Protein AF-A0A699QPI2-F1 (afdb_monomer_lite)

InterPro domains:
  IPR000277 Cys/Met metabolism, pyridoxal phosphate-dependent enzyme [PF01053] (1-83)
  IPR000277 Cys/Met metabolism, pyridoxal phosphate-dependent enzyme [PTHR11808] (1-83)
  IPR015422 Pyridoxal phosphate-dependent transferase, small domain [G3DSA:3.90.1150.10] (1-91)
  IPR015424 Pyridoxal phosphate-dependent transferase [SSF53383] (1-83)

Secondary structure (DSSP, 8-state):
-EEEE-TT--HHHHHHHHTT-SSSEE-S--SSSS-EEE-TTTTTTTTS-HHHHHHTT--TTEEEEE--SS-HHHHHHHHHHHH--THHHHHHHHHHHHHH-GGGGGGSTT----HHHHHHHHHHHHHH-SHHHHHHTHHHHHHHHHHHHHHHHHHHHHHHHHHHHHHHHHHTTS---

Radius of gyration: 23.0 Å; chains: 1; bounding box: 60×51×63 Å

pLDDT: mean 79.2, std 12.25, range [40.5, 95.81]

Foldseek 3Di:
DDKDFDPPLDLVLLVQLQVQQPQADDDPDADELGKHKYQCCVPVVVVPPPVVCVVVVNGSNMMDIHDHNDDPVSVVVSNCRSRNDPLVVLLVLLQCCCVVNLVCNPVDPPRPDDSVSSVLSVVVSVVLVDSVSCVVCSVVSVVVVVCVVVVVVVVVVVVVVVVVVVVVVVVVVPPDD

Structure (mmCIF, N/CA/C/O backbone):
data_AF-A0A699QPI2-F1
#
_entry.id   AF-A0A699QPI2-F1
#
loop_
_atom_site.group_PDB
_atom_site.id
_atom_site.type_symbol
_atom_site.label_atom_id
_atom_site.label_alt_id
_atom_site.label_comp_id
_atom_site.label_asym_id
_atom_site.label_entity_id
_atom_site.label_seq_id
_atom_site.pdbx_PDB_ins_code
_atom_site.Cartn_x
_atom_site.Cartn_y
_atom_site.Cartn_z
_atom_site.occupancy
_atom_site.B_iso_or_equiv
_atom_site.auth_seq_id
_atom_site.auth_comp_id
_atom_site.auth_asym_id
_atom_site.auth_atom_id
_atom_site.pdbx_PDB_model_num
ATOM 1 N N . MET A 1 1 ? -4.462 -13.275 -8.500 1.00 82.75 1 MET A N 1
ATOM 2 C CA . MET A 1 1 ? -3.242 -12.657 -9.061 1.00 82.75 1 MET A CA 1
ATOM 3 C C . MET A 1 1 ? -3.442 -11.165 -9.150 1.00 82.75 1 MET A C 1
ATOM 5 O O . MET A 1 1 ? -4.372 -10.737 -9.824 1.00 82.75 1 MET A O 1
ATOM 9 N N . ILE A 1 2 ? -2.618 -10.405 -8.436 1.00 90.88 2 ILE A N 1
ATOM 10 C CA . ILE A 1 2 ? -2.712 -8.944 -8.351 1.00 90.88 2 ILE A CA 1
ATOM 11 C C . ILE A 1 2 ? -1.338 -8.363 -8.684 1.00 90.88 2 ILE A C 1
ATOM 13 O O . ILE A 1 2 ? -0.311 -8.925 -8.304 1.00 90.88 2 ILE A O 1
ATOM 17 N N . SER A 1 3 ? -1.311 -7.247 -9.404 1.00 91.06 3 SER A N 1
ATOM 18 C CA . SER A 1 3 ? -0.088 -6.490 -9.659 1.00 91.06 3 SER A CA 1
ATOM 19 C C . SER A 1 3 ? -0.338 -5.016 -9.406 1.00 91.06 3 SER A C 1
ATOM 21 O O . SER A 1 3 ? -1.420 -4.510 -9.704 1.00 91.06 3 SER A O 1
ATOM 23 N N . PHE A 1 4 ? 0.660 -4.337 -8.858 1.00 91.81 4 PHE A N 1
ATOM 24 C CA . PHE A 1 4 ? 0.597 -2.910 -8.578 1.00 91.81 4 PHE A CA 1
ATOM 25 C C . PHE A 1 4 ? 1.968 -2.267 -8.772 1.00 91.81 4 PHE A C 1
ATOM 27 O O . PHE A 1 4 ? 2.997 -2.939 -8.776 1.00 91.81 4 PHE A O 1
ATOM 34 N N . VAL A 1 5 ? 1.957 -0.953 -8.958 1.00 91.69 5 VAL A N 1
ATOM 35 C CA . VAL A 1 5 ? 3.142 -0.126 -9.194 1.00 91.69 5 VAL A CA 1
ATOM 36 C C . VAL A 1 5 ? 3.276 0.846 -8.032 1.00 91.69 5 VAL A C 1
ATOM 38 O O . VAL A 1 5 ? 2.275 1.415 -7.585 1.00 91.69 5 VAL A O 1
ATOM 41 N N . LEU A 1 6 ? 4.497 1.041 -7.539 1.00 89.44 6 LEU A N 1
ATOM 42 C CA . LEU A 1 6 ? 4.748 1.994 -6.465 1.00 89.44 6 LEU A CA 1
ATOM 43 C C . LEU A 1 6 ? 4.780 3.427 -6.996 1.00 89.44 6 LEU A C 1
ATOM 45 O O . LEU A 1 6 ? 5.238 3.724 -8.102 1.00 89.44 6 LEU A O 1
ATOM 49 N N . LYS A 1 7 ? 4.308 4.361 -6.169 1.00 84.81 7 LYS A N 1
ATOM 50 C CA . LYS A 1 7 ? 4.374 5.786 -6.488 1.00 84.81 7 LYS A CA 1
ATOM 51 C C . LYS A 1 7 ? 5.839 6.218 -6.605 1.00 84.81 7 LYS A C 1
ATOM 53 O O . LYS A 1 7 ? 6.628 5.972 -5.703 1.00 84.81 7 LYS A O 1
ATOM 58 N N . GLY A 1 8 ? 6.174 6.906 -7.694 1.00 84.69 8 GLY A N 1
ATOM 59 C CA . GLY A 1 8 ? 7.542 7.351 -7.985 1.00 84.69 8 GLY A CA 1
ATOM 60 C C . GLY A 1 8 ? 8.336 6.399 -8.881 1.00 84.69 8 GLY A C 1
ATOM 61 O O . GLY A 1 8 ? 9.377 6.806 -9.379 1.00 84.69 8 GLY A O 1
ATOM 62 N N . ASP A 1 9 ? 7.816 5.194 -9.131 1.00 87.00 9 ASP A N 1
ATOM 63 C CA . ASP A 1 9 ? 8.365 4.190 -10.047 1.00 87.00 9 ASP A CA 1
ATOM 64 C C . ASP A 1 9 ? 9.867 3.898 -9.888 1.00 87.00 9 ASP A C 1
ATOM 66 O O . ASP A 1 9 ? 10.638 3.922 -10.846 1.00 87.00 9 ASP A O 1
ATOM 70 N N . ARG A 1 10 ? 10.301 3.650 -8.648 1.00 87.06 10 ARG A N 1
ATOM 71 C CA . ARG A 1 10 ? 11.701 3.352 -8.325 1.00 87.06 10 ARG A CA 1
ATOM 72 C C . ARG A 1 10 ? 11.883 1.880 -7.990 1.00 87.06 10 ARG A C 1
ATOM 74 O O . ARG A 1 10 ? 11.232 1.352 -7.092 1.00 87.06 10 ARG A O 1
ATOM 81 N N . GLN A 1 11 ? 12.840 1.251 -8.665 1.00 88.94 11 GLN A N 1
ATOM 82 C CA . GLN A 1 11 ? 13.202 -0.148 -8.438 1.00 88.94 11 GLN A CA 1
ATOM 83 C C . GLN A 1 11 ? 13.636 -0.421 -6.990 1.00 88.94 11 GLN A C 1
ATOM 85 O O . GLN A 1 11 ? 13.263 -1.432 -6.405 1.00 88.94 11 GLN A O 1
ATOM 90 N N . GLU A 1 12 ? 14.414 0.490 -6.405 1.00 89.12 12 GLU A N 1
ATOM 91 C CA . GLU A 1 12 ? 14.908 0.389 -5.025 1.00 89.12 12 GLU A CA 1
ATOM 92 C C . GLU A 1 12 ? 13.758 0.304 -4.014 1.00 89.12 12 GLU A C 1
ATOM 94 O O . GLU A 1 12 ? 13.801 -0.513 -3.098 1.00 89.12 12 GLU A O 1
ATOM 99 N N . ASP A 1 13 ? 12.703 1.097 -4.223 1.00 90.38 13 ASP A N 1
ATOM 100 C CA . ASP A 1 13 ? 11.537 1.123 -3.340 1.00 90.38 13 ASP A CA 1
ATOM 101 C C . ASP A 1 13 ? 10.755 -0.201 -3.442 1.00 90.38 13 ASP A C 1
ATOM 103 O O . ASP A 1 13 ? 10.260 -0.708 -2.436 1.00 90.38 13 ASP A O 1
ATOM 107 N N . ALA A 1 14 ? 10.699 -0.812 -4.633 1.00 91.56 14 ALA A N 1
ATOM 108 C CA . ALA A 1 14 ? 10.065 -2.117 -4.822 1.00 91.56 14 ALA A CA 1
ATOM 109 C C . ALA A 1 14 ? 10.836 -3.250 -4.137 1.00 91.56 14 ALA A C 1
ATOM 111 O O . ALA A 1 14 ? 10.226 -4.091 -3.477 1.00 91.56 14 ALA A O 1
ATOM 112 N N . ILE A 1 15 ? 12.168 -3.246 -4.238 1.00 90.62 15 ILE A N 1
ATOM 113 C CA . ILE A 1 15 ? 13.027 -4.210 -3.535 1.00 90.62 15 ILE A CA 1
ATOM 114 C C . ILE A 1 15 ? 12.853 -4.058 -2.019 1.00 90.62 15 ILE A C 1
ATOM 116 O O . ILE A 1 15 ? 12.604 -5.048 -1.336 1.00 90.62 15 ILE A O 1
ATOM 120 N N . ALA A 1 16 ? 12.878 -2.826 -1.506 1.00 91.00 16 ALA A N 1
ATOM 121 C CA . ALA A 1 16 ? 12.711 -2.556 -0.080 1.00 91.00 16 ALA A CA 1
ATOM 122 C C . ALA A 1 16 ? 11.340 -2.993 0.468 1.00 91.00 16 ALA A C 1
ATOM 124 O O . ALA A 1 16 ? 11.236 -3.363 1.634 1.00 91.00 16 ALA A O 1
ATOM 125 N N . VAL A 1 17 ? 10.276 -2.943 -0.340 1.00 91.75 17 VAL A N 1
ATOM 126 C CA . VAL A 1 17 ? 8.962 -3.494 0.036 1.00 91.75 17 VAL A CA 1
ATOM 127 C C . VAL A 1 17 ? 9.008 -5.018 0.098 1.00 91.75 17 VAL A C 1
ATOM 129 O O . VAL A 1 17 ? 8.525 -5.601 1.065 1.00 91.75 17 VAL A O 1
ATOM 132 N N . LEU A 1 18 ? 9.599 -5.664 -0.909 1.00 91.88 18 LEU A N 1
ATOM 133 C CA . LEU A 1 18 ? 9.671 -7.125 -0.976 1.00 91.88 18 LEU A CA 1
ATOM 134 C C . LEU A 1 18 ? 10.474 -7.719 0.182 1.00 91.88 18 LEU A C 1
ATOM 136 O O . LEU A 1 18 ? 10.087 -8.751 0.715 1.00 91.88 18 LEU A O 1
ATOM 140 N N . GLU A 1 19 ? 11.544 -7.045 0.604 1.00 92.00 19 GLU A N 1
ATOM 141 C CA . GLU A 1 19 ? 12.360 -7.441 1.761 1.00 92.00 19 GLU A CA 1
ATOM 142 C C . GLU A 1 19 ? 11.615 -7.344 3.098 1.00 92.00 19 GLU A C 1
ATOM 144 O O . GLU A 1 19 ? 12.016 -7.981 4.072 1.00 92.00 19 GLU A O 1
ATOM 149 N N . LYS A 1 20 ? 10.540 -6.551 3.171 1.00 93.81 20 LYS A N 1
ATOM 150 C CA . LYS A 1 20 ? 9.751 -6.412 4.398 1.00 93.81 20 LYS A CA 1
ATOM 151 C C . LYS A 1 20 ? 8.720 -7.513 4.566 1.00 93.81 20 LYS A C 1
ATOM 153 O O . LYS A 1 20 ? 8.371 -7.780 5.714 1.00 93.81 20 LYS A O 1
ATOM 158 N N . PHE A 1 21 ? 8.232 -8.125 3.486 1.00 94.00 21 PHE A N 1
ATOM 159 C CA . PHE A 1 21 ? 7.195 -9.152 3.578 1.00 94.00 21 PHE A CA 1
ATOM 160 C C . PHE A 1 21 ? 7.623 -10.304 4.488 1.00 94.00 21 PHE A C 1
ATOM 162 O O . PHE A 1 21 ? 8.724 -10.838 4.361 1.00 94.00 21 PHE A O 1
ATOM 169 N N . GLN A 1 22 ? 6.743 -10.669 5.416 1.00 93.19 22 GLN A N 1
ATOM 170 C CA . GLN A 1 22 ? 6.952 -11.776 6.346 1.00 93.19 22 GLN A CA 1
ATOM 171 C C . GLN A 1 22 ? 6.185 -13.029 5.913 1.00 93.19 22 GLN A C 1
ATOM 173 O O . GLN A 1 22 ? 6.638 -14.139 6.188 1.00 93.19 22 GLN A O 1
ATOM 178 N N . LEU A 1 23 ? 5.048 -12.864 5.228 1.00 93.19 23 LEU A N 1
ATOM 179 C CA . LEU A 1 23 ? 4.213 -13.967 4.743 1.00 93.19 23 LEU A CA 1
ATOM 180 C C . LEU A 1 23 ? 4.404 -14.203 3.246 1.00 93.19 23 LEU A C 1
ATOM 182 O O . LEU A 1 23 ? 4.535 -15.346 2.809 1.00 93.19 23 LEU A O 1
ATOM 186 N N . PHE A 1 24 ? 4.464 -13.134 2.447 1.00 93.25 24 PHE A N 1
ATOM 187 C CA . PHE A 1 24 ? 4.674 -13.274 1.006 1.00 93.25 24 PHE A CA 1
ATOM 188 C C . PHE A 1 24 ? 6.113 -13.690 0.688 1.00 93.25 24 PHE A C 1
ATOM 190 O O . PHE A 1 24 ? 7.036 -12.876 0.719 1.00 93.25 24 PHE A O 1
ATOM 197 N N . THR A 1 25 ? 6.298 -14.941 0.276 1.00 91.38 25 THR A N 1
ATOM 198 C CA . THR A 1 25 ? 7.623 -15.458 -0.086 1.00 91.38 25 THR A CA 1
ATOM 199 C C . THR A 1 25 ? 8.044 -14.964 -1.469 1.00 91.38 25 THR A C 1
ATOM 201 O O . THR A 1 25 ? 7.279 -15.055 -2.429 1.00 91.38 25 THR A O 1
ATOM 204 N N . LEU A 1 26 ? 9.280 -14.475 -1.602 1.00 89.88 26 LEU A N 1
ATOM 205 C CA . LEU A 1 26 ? 9.824 -14.069 -2.897 1.00 89.88 26 LEU A CA 1
ATOM 206 C C . LEU A 1 26 ? 10.025 -15.297 -3.802 1.00 89.88 26 LEU A C 1
ATOM 208 O O . LEU A 1 26 ? 10.913 -16.116 -3.560 1.00 89.88 26 LEU A O 1
ATOM 212 N N . ALA A 1 27 ? 9.225 -15.421 -4.860 1.00 84.94 27 ALA A N 1
ATOM 213 C CA . ALA A 1 27 ? 9.306 -16.533 -5.802 1.00 84.94 27 ALA A CA 1
ATOM 214 C C . ALA A 1 27 ? 8.815 -16.162 -7.208 1.00 84.94 27 ALA A C 1
ATOM 216 O O . ALA A 1 27 ? 7.984 -15.277 -7.418 1.00 84.94 27 ALA A O 1
ATOM 217 N N . GLU A 1 28 ? 9.305 -16.895 -8.208 1.00 79.06 28 GLU A N 1
ATOM 218 C CA . GLU A 1 28 ? 8.856 -16.739 -9.597 1.00 79.06 28 GLU A CA 1
ATOM 219 C C . GLU A 1 28 ? 7.561 -17.508 -9.902 1.00 79.06 28 GLU A C 1
ATOM 221 O O . GLU A 1 28 ? 6.819 -17.127 -10.815 1.00 79.06 28 GLU A O 1
ATOM 226 N N . SER A 1 29 ? 7.297 -18.570 -9.131 1.00 79.19 29 SER A N 1
ATOM 227 C CA . SER A 1 29 ? 6.133 -19.453 -9.264 1.00 79.19 29 SER A CA 1
ATOM 228 C C . SER A 1 29 ? 4.833 -18.773 -8.821 1.00 79.19 29 SER A C 1
ATOM 230 O O . SER A 1 29 ? 4.858 -17.702 -8.219 1.00 79.19 29 SER A O 1
ATOM 232 N N . LEU A 1 30 ? 3.688 -19.372 -9.162 1.00 81.94 30 LEU A N 1
ATOM 233 C CA . LEU A 1 30 ? 2.347 -18.824 -8.946 1.00 81.94 30 LEU A CA 1
ATOM 234 C C . LEU A 1 30 ? 1.321 -19.931 -8.671 1.00 81.94 30 LEU A C 1
ATOM 236 O O . LEU A 1 30 ? 1.452 -21.035 -9.194 1.00 81.94 30 LEU A O 1
ATOM 240 N N . GLY A 1 31 ? 0.250 -19.594 -7.943 1.00 76.31 31 GLY A N 1
ATOM 241 C CA . GLY A 1 31 ? -0.938 -20.451 -7.803 1.00 76.31 31 GLY A CA 1
ATOM 242 C C . GLY A 1 31 ? -0.802 -21.617 -6.819 1.00 76.31 31 GLY A C 1
ATOM 243 O O . GLY A 1 31 ? -1.599 -22.551 -6.884 1.00 76.31 31 GLY A O 1
ATOM 244 N N . GLY A 1 32 ? 0.200 -21.569 -5.938 1.00 84.19 32 GLY A N 1
ATOM 245 C CA . GLY A 1 32 ? 0.306 -22.459 -4.786 1.00 84.19 32 GLY A CA 1
ATOM 246 C C . GLY A 1 32 ? -0.696 -22.108 -3.685 1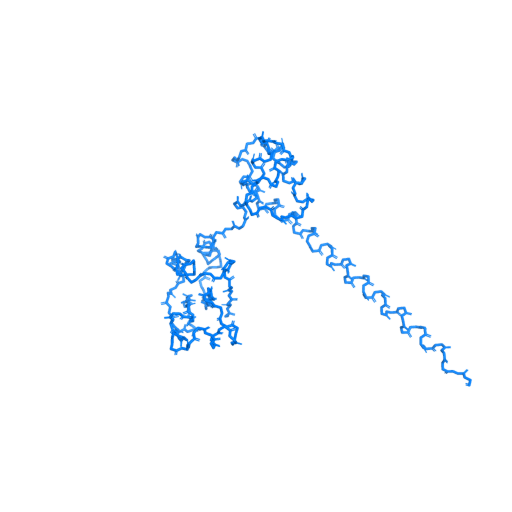.00 84.19 32 GLY A C 1
ATOM 247 O O . GLY A 1 32 ? -1.446 -21.137 -3.784 1.00 84.19 32 GLY A O 1
ATOM 248 N N . VAL A 1 33 ? -0.697 -22.921 -2.628 1.00 89.88 33 VAL A N 1
ATOM 249 C CA . VAL A 1 33 ? -1.429 -22.608 -1.389 1.00 89.88 33 VAL A CA 1
ATOM 250 C C . VAL A 1 33 ? -0.758 -21.479 -0.608 1.00 89.88 33 VAL A C 1
ATOM 252 O O . VAL A 1 33 ? -1.440 -20.779 0.132 1.00 89.88 33 VAL A O 1
ATOM 255 N N . GLU A 1 34 ? 0.551 -21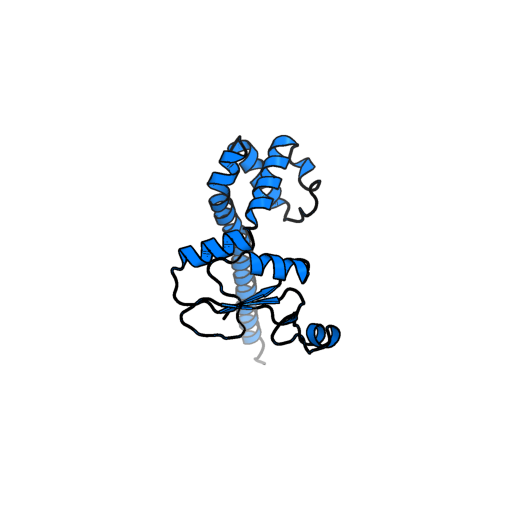.295 -0.801 1.00 91.12 34 GLU A N 1
ATOM 256 C CA . GLU A 1 34 ? 1.319 -20.217 -0.189 1.00 91.12 34 GLU A CA 1
ATOM 257 C C . GLU A 1 34 ? 1.246 -18.906 -0.984 1.00 91.12 34 GLU A C 1
ATOM 259 O O . GLU A 1 34 ? 1.192 -18.885 -2.221 1.00 91.12 34 GLU A O 1
ATOM 264 N N . SER A 1 35 ? 1.286 -17.801 -0.249 1.00 94.00 35 SER A N 1
ATOM 265 C CA . SER A 1 35 ? 1.371 -16.453 -0.782 1.00 94.00 35 SER A CA 1
ATOM 266 C C . SER A 1 35 ? 2.779 -16.145 -1.293 1.00 94.00 35 SER A C 1
ATOM 268 O O . SER A 1 35 ? 3.775 -16.261 -0.577 1.00 94.00 35 SER A O 1
ATOM 270 N N . LEU A 1 36 ? 2.869 -15.711 -2.553 1.00 93.62 36 LEU A N 1
ATOM 271 C CA . LEU A 1 36 ? 4.129 -15.432 -3.244 1.00 93.62 36 LEU A CA 1
ATOM 272 C C . LEU A 1 36 ? 4.178 -13.989 -3.745 1.00 93.62 36 LEU A C 1
ATOM 274 O O . LEU A 1 36 ? 3.197 -13.468 -4.282 1.00 93.62 36 LEU A O 1
ATOM 278 N N . SER A 1 37 ? 5.344 -13.363 -3.634 1.00 93.12 37 SER A N 1
ATOM 279 C CA . SER A 1 37 ? 5.649 -12.058 -4.216 1.00 93.12 37 SER A CA 1
ATOM 280 C C . SER A 1 37 ? 6.751 -12.175 -5.267 1.00 93.12 37 SER A C 1
ATOM 282 O O . SER A 1 37 ? 7.579 -13.083 -5.239 1.00 93.12 37 SER A O 1
ATOM 284 N N . GLY A 1 38 ? 6.768 -11.260 -6.234 1.00 89.81 38 GLY A N 1
ATOM 285 C CA . GLY A 1 38 ? 7.808 -11.237 -7.254 1.00 89.81 38 GLY A CA 1
ATOM 286 C C . GLY A 1 38 ? 7.980 -9.871 -7.896 1.00 89.81 38 GLY A C 1
ATOM 287 O O . GLY A 1 38 ? 7.034 -9.085 -7.990 1.00 89.81 38 GLY A O 1
ATOM 288 N N . HIS A 1 39 ? 9.195 -9.631 -8.385 1.00 90.31 39 HIS A N 1
ATOM 289 C CA . HIS A 1 39 ? 9.574 -8.415 -9.093 1.00 90.31 39 HIS A CA 1
ATOM 290 C C . HIS A 1 39 ? 9.970 -8.734 -10.540 1.00 90.31 39 HIS A C 1
ATOM 292 O O . HIS A 1 39 ? 11.110 -9.136 -10.799 1.00 90.31 39 HIS A O 1
ATOM 298 N N . PRO A 1 40 ? 9.057 -8.585 -11.519 1.00 84.06 40 PRO A N 1
ATOM 299 C CA . PRO A 1 40 ? 9.328 -8.961 -12.902 1.00 84.06 40 PRO A CA 1
ATOM 300 C C . PRO A 1 40 ? 10.576 -8.288 -13.481 1.00 84.06 40 PRO A C 1
ATOM 302 O O . PRO A 1 40 ? 11.341 -8.952 -14.175 1.00 84.06 40 PRO A O 1
ATOM 305 N N . ALA A 1 41 ? 10.833 -7.016 -13.158 1.00 82.31 41 ALA A N 1
ATOM 306 C CA . ALA A 1 41 ? 11.944 -6.262 -13.734 1.00 82.31 41 ALA A CA 1
ATOM 307 C C . ALA A 1 41 ? 13.344 -6.723 -13.268 1.00 82.31 41 ALA A C 1
ATOM 309 O O . ALA A 1 41 ? 14.302 -6.540 -14.018 1.00 82.31 41 ALA A O 1
ATOM 310 N N . THR A 1 42 ? 13.498 -7.357 -12.098 1.00 81.12 42 THR A N 1
ATOM 311 C CA . THR A 1 42 ? 14.795 -7.941 -11.673 1.00 81.12 42 THR A CA 1
ATOM 312 C C . THR A 1 42 ? 14.838 -9.465 -11.691 1.00 81.12 42 THR A C 1
ATOM 314 O O . THR A 1 42 ? 15.912 -10.030 -11.507 1.00 81.12 42 THR A O 1
ATOM 317 N N . MET A 1 43 ? 13.711 -10.134 -11.936 1.00 79.44 43 MET A N 1
ATOM 318 C CA . MET A 1 43 ? 13.622 -11.595 -11.973 1.00 79.44 43 MET A CA 1
ATOM 319 C C . MET A 1 43 ? 13.263 -12.061 -13.393 1.00 79.44 43 MET A C 1
ATOM 321 O O . MET A 1 43 ? 14.063 -11.951 -14.319 1.00 79.44 43 MET A O 1
ATOM 325 N N . THR A 1 44 ? 12.021 -12.498 -13.596 1.00 67.75 44 THR A N 1
ATOM 326 C CA . THR A 1 44 ? 11.527 -13.125 -14.835 1.00 67.75 44 THR A CA 1
ATOM 327 C C . THR A 1 44 ? 11.729 -12.321 -16.127 1.00 67.75 44 THR A C 1
ATOM 329 O O . THR A 1 44 ? 11.815 -12.917 -17.195 1.00 67.75 44 THR A O 1
ATOM 332 N N . HIS A 1 45 ? 11.810 -10.989 -16.063 1.00 73.62 45 HIS A N 1
ATOM 333 C CA . HIS A 1 45 ? 12.000 -10.107 -17.223 1.00 73.62 45 HIS A CA 1
ATOM 334 C C . HIS A 1 45 ? 13.319 -9.318 -17.146 1.00 73.62 45 HIS A C 1
ATOM 336 O O . HIS A 1 45 ? 13.490 -8.322 -17.854 1.00 73.62 45 HIS A O 1
ATOM 342 N N . ALA A 1 46 ? 14.272 -9.757 -16.315 1.00 74.31 46 ALA A N 1
ATOM 343 C CA . ALA A 1 46 ? 15.577 -9.109 -16.167 1.00 74.31 46 ALA A CA 1
ATOM 344 C C . ALA A 1 46 ? 16.381 -9.066 -17.478 1.00 74.31 46 ALA A C 1
ATOM 346 O O . ALA A 1 46 ? 17.159 -8.141 -17.694 1.00 74.31 46 ALA A O 1
ATOM 347 N N . SER A 1 47 ? 16.172 -10.034 -18.374 1.00 77.75 47 SER A N 1
ATOM 348 C CA . SER A 1 47 ? 16.859 -10.116 -19.668 1.00 77.75 47 SER A CA 1
ATOM 349 C C . SER A 1 47 ? 16.325 -9.149 -20.731 1.00 77.75 47 SER A C 1
ATOM 351 O O . SER A 1 47 ? 16.927 -9.035 -21.797 1.00 77.75 47 SER A O 1
ATOM 353 N N . ILE A 1 48 ? 15.196 -8.474 -20.484 1.00 80.62 48 ILE A N 1
ATOM 354 C CA . ILE A 1 48 ? 14.604 -7.518 -21.427 1.00 80.62 48 ILE A CA 1
ATOM 355 C C . ILE A 1 48 ? 15.187 -6.122 -21.155 1.00 80.62 48 ILE A C 1
ATOM 357 O O . ILE A 1 48 ? 15.125 -5.662 -20.010 1.00 80.62 48 ILE A O 1
ATOM 361 N N . PRO A 1 49 ? 15.704 -5.410 -22.178 1.00 84.12 49 PRO A N 1
ATOM 362 C CA . PRO A 1 49 ? 16.219 -4.053 -22.019 1.00 84.12 49 PRO A CA 1
ATOM 363 C C . PRO A 1 49 ? 15.195 -3.099 -21.371 1.00 84.12 49 PRO A C 1
ATOM 365 O O . PRO A 1 49 ? 14.012 -3.151 -21.727 1.00 84.12 49 PRO A O 1
ATOM 368 N N . PRO A 1 50 ? 15.613 -2.172 -20.483 1.00 81.38 50 PRO A N 1
ATOM 369 C CA . PRO A 1 50 ? 14.694 -1.285 -19.754 1.00 81.38 50 PRO A CA 1
ATOM 370 C C . PRO A 1 50 ? 13.765 -0.452 -20.648 1.00 81.38 50 PRO A C 1
ATOM 372 O O . PRO A 1 50 ? 12.628 -0.158 -20.288 1.00 81.38 50 PRO A O 1
ATOM 375 N N . GLU A 1 51 ? 14.233 -0.059 -21.831 1.00 82.12 51 GLU A N 1
ATOM 376 C CA . GLU A 1 51 ? 13.435 0.658 -22.833 1.00 82.12 51 GLU A CA 1
ATOM 377 C C . GLU A 1 51 ? 12.284 -0.192 -23.394 1.00 82.12 51 GLU A C 1
ATOM 379 O O . GLU A 1 51 ? 11.162 0.295 -23.522 1.00 82.12 51 GLU A O 1
ATOM 384 N N . GLN A 1 52 ? 12.532 -1.479 -23.648 1.00 82.31 52 GLN A N 1
ATOM 385 C CA . GLN A 1 52 ? 11.535 -2.414 -24.165 1.00 82.31 52 GLN A CA 1
ATOM 386 C C . GLN A 1 52 ? 10.539 -2.821 -23.077 1.00 82.31 52 GLN A C 1
ATOM 388 O O . GLN A 1 52 ? 9.347 -2.930 -23.352 1.00 82.31 52 GLN A O 1
ATOM 393 N N . ARG A 1 53 ? 10.996 -2.968 -21.825 1.00 83.25 53 ARG A N 1
ATOM 394 C CA . ARG A 1 53 ? 10.108 -3.205 -20.674 1.00 83.25 53 ARG A CA 1
ATOM 395 C C . ARG A 1 53 ? 9.121 -2.062 -20.486 1.00 83.25 53 ARG A C 1
ATOM 397 O O . ARG A 1 53 ? 7.915 -2.293 -20.467 1.00 83.25 53 ARG A O 1
ATOM 404 N N . ARG A 1 54 ? 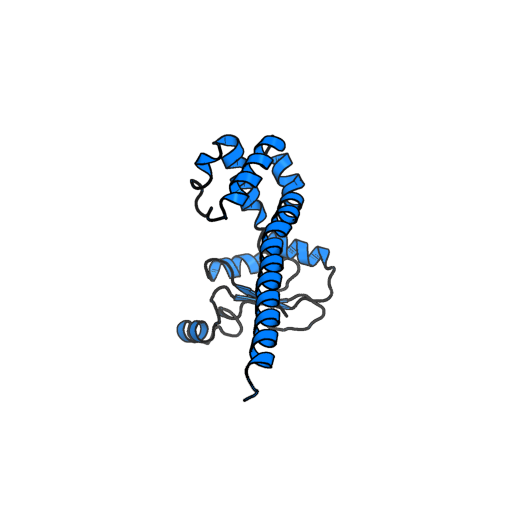9.622 -0.824 -20.451 1.00 81.12 54 ARG A N 1
ATOM 405 C CA . ARG A 1 54 ? 8.774 0.367 -20.316 1.00 81.12 54 ARG A CA 1
ATOM 406 C C . ARG A 1 54 ? 7.799 0.509 -21.483 1.00 81.12 54 ARG A C 1
ATOM 408 O O . ARG A 1 54 ? 6.633 0.813 -21.252 1.00 81.12 54 ARG A O 1
ATOM 415 N N . ALA A 1 55 ? 8.230 0.211 -22.712 1.00 82.62 55 ALA A N 1
ATOM 416 C CA . ALA A 1 55 ? 7.349 0.196 -23.882 1.00 82.62 55 ALA A CA 1
ATOM 417 C C . ALA A 1 55 ? 6.232 -0.864 -23.790 1.00 82.62 55 ALA A C 1
ATOM 419 O O . ALA A 1 55 ? 5.134 -0.641 -24.292 1.00 82.62 55 ALA A O 1
ATOM 420 N N . ALA A 1 56 ? 6.489 -1.987 -23.117 1.00 81.50 56 ALA A N 1
ATOM 421 C CA . ALA A 1 56 ? 5.507 -3.036 -22.845 1.00 81.50 56 ALA A CA 1
ATOM 422 C C . ALA A 1 56 ? 4.644 -2.773 -21.590 1.00 81.50 56 ALA A C 1
ATOM 424 O O . ALA A 1 56 ? 3.833 -3.620 -21.219 1.00 81.50 56 ALA A O 1
ATOM 425 N N . GLY A 1 57 ? 4.813 -1.625 -20.922 1.00 81.06 57 GLY A N 1
ATOM 426 C CA . GLY A 1 57 ? 4.099 -1.289 -19.686 1.00 81.06 57 GLY A CA 1
ATOM 427 C C . GLY A 1 57 ? 4.634 -1.988 -18.430 1.00 81.06 57 GLY A C 1
ATOM 428 O O . GLY A 1 57 ? 3.987 -1.945 -17.385 1.00 81.06 57 GLY A O 1
ATOM 429 N N . LEU A 1 58 ? 5.808 -2.620 -18.507 1.00 83.00 58 LEU A N 1
ATOM 430 C CA . LEU A 1 58 ? 6.522 -3.171 -17.355 1.00 83.00 58 LEU A CA 1
ATOM 431 C C . LEU A 1 58 ? 7.317 -2.044 -16.694 1.00 83.00 58 LEU A C 1
ATOM 433 O O . LEU A 1 58 ? 8.411 -1.697 -17.145 1.00 83.00 58 LEU A O 1
ATOM 437 N N . SER A 1 59 ? 6.730 -1.458 -15.652 1.00 87.12 59 SER A N 1
ATOM 438 C CA . SER A 1 59 ? 7.393 -0.440 -14.836 1.00 87.12 59 SER A CA 1
ATOM 439 C C . SER A 1 59 ? 8.457 -1.073 -13.929 1.00 87.12 59 SER A C 1
ATOM 441 O O . SER A 1 59 ? 8.382 -2.259 -13.592 1.00 87.12 59 SER A O 1
ATOM 443 N N . ASP A 1 60 ? 9.463 -0.284 -13.552 1.00 87.44 60 ASP A N 1
ATOM 444 C CA . ASP A 1 60 ? 10.618 -0.770 -12.787 1.00 87.44 60 ASP A CA 1
ATOM 445 C C . ASP A 1 60 ? 10.299 -1.000 -11.301 1.00 87.44 60 ASP A C 1
ATOM 447 O O . ASP A 1 60 ? 11.121 -1.564 -10.588 1.00 87.44 60 ASP A O 1
ATOM 451 N N . SER A 1 61 ? 9.120 -0.583 -10.832 1.00 91.12 61 SER A N 1
ATOM 452 C CA . SER A 1 61 ? 8.613 -0.843 -9.477 1.00 91.12 61 SER A CA 1
ATOM 453 C C . SER A 1 61 ? 7.393 -1.771 -9.440 1.00 91.12 61 SER A C 1
ATOM 455 O O . SER A 1 61 ? 6.677 -1.831 -8.437 1.00 91.12 61 SER A O 1
ATOM 457 N N . LEU A 1 62 ? 7.116 -2.476 -10.540 1.00 92.19 62 LEU A N 1
ATOM 458 C CA . LEU A 1 62 ? 5.981 -3.387 -10.638 1.00 92.19 62 LEU A CA 1
ATOM 459 C C . LEU A 1 62 ? 6.162 -4.576 -9.684 1.00 92.19 62 LEU A C 1
ATOM 461 O O . LEU A 1 62 ? 7.045 -5.409 -9.875 1.00 92.19 62 LEU A O 1
ATOM 465 N N . ILE A 1 63 ? 5.269 -4.707 -8.709 1.00 92.56 63 ILE A N 1
ATOM 466 C CA . ILE A 1 63 ? 5.213 -5.849 -7.795 1.00 92.56 63 ILE A CA 1
ATOM 467 C C . ILE A 1 63 ? 4.040 -6.743 -8.187 1.00 92.56 63 ILE A C 1
ATOM 469 O O . ILE A 1 63 ? 2.942 -6.276 -8.505 1.00 92.56 63 ILE A O 1
ATOM 473 N N . ARG A 1 64 ? 4.270 -8.056 -8.164 1.00 92.50 64 ARG A N 1
ATOM 474 C CA . ARG A 1 64 ? 3.268 -9.082 -8.456 1.00 92.50 64 ARG A CA 1
ATOM 475 C C . ARG A 1 64 ? 3.038 -9.947 -7.226 1.00 92.50 64 ARG A C 1
ATOM 477 O O . ARG A 1 64 ? 3.992 -10.506 -6.700 1.00 92.50 64 ARG A O 1
ATOM 484 N N . LEU A 1 65 ? 1.777 -10.101 -6.837 1.00 93.19 65 LEU A N 1
ATOM 485 C CA . LEU A 1 65 ? 1.343 -10.945 -5.730 1.00 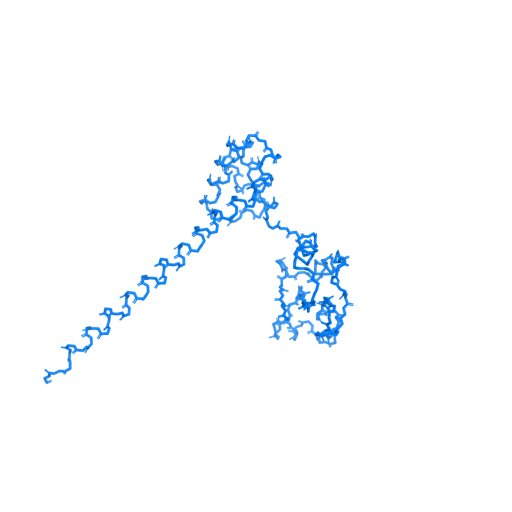93.19 65 LEU A CA 1
ATOM 486 C C . LEU A 1 65 ? 0.477 -12.108 -6.230 1.00 93.19 65 LEU A C 1
ATOM 488 O O . LEU A 1 65 ? -0.545 -11.919 -6.910 1.00 93.19 65 LEU A O 1
ATOM 492 N N . SER A 1 66 ? 0.877 -13.314 -5.845 1.00 94.06 66 SER A N 1
ATOM 493 C CA . SER A 1 66 ? 0.041 -14.509 -5.823 1.00 94.06 66 SER A CA 1
ATOM 494 C C . SER A 1 66 ? -0.480 -14.663 -4.406 1.00 94.06 66 SER A C 1
ATOM 496 O O . SER A 1 66 ? 0.286 -15.005 -3.519 1.00 94.06 66 SER A O 1
ATOM 498 N N . VAL A 1 67 ? -1.760 -14.377 -4.193 1.00 93.94 67 VAL A N 1
ATOM 499 C CA . VAL A 1 67 ? -2.391 -14.552 -2.881 1.00 93.94 67 VAL A CA 1
ATOM 500 C C . VAL A 1 67 ? -2.735 -16.029 -2.706 1.00 93.94 67 VAL A C 1
ATOM 502 O O . VAL A 1 67 ? -3.386 -16.598 -3.589 1.00 93.94 67 VAL A O 1
ATOM 505 N N . GLY A 1 68 ? -2.244 -16.620 -1.621 1.00 92.81 68 GLY A N 1
ATOM 506 C CA . GLY A 1 68 ? -2.498 -17.992 -1.202 1.00 92.81 68 GLY A CA 1
ATOM 507 C C . GLY A 1 68 ? -3.829 -18.140 -0.464 1.00 92.81 68 GLY A C 1
ATOM 508 O O . GLY A 1 68 ? -4.799 -17.434 -0.753 1.00 92.81 68 GLY A O 1
ATOM 509 N N . ILE A 1 69 ? -3.882 -19.099 0.461 1.00 94.88 69 ILE A N 1
ATOM 510 C CA . ILE A 1 69 ? -5.074 -19.429 1.264 1.00 94.88 69 ILE A CA 1
ATOM 511 C C . ILE A 1 69 ? -4.884 -19.170 2.767 1.00 94.88 69 ILE A C 1
ATOM 513 O O . ILE A 1 69 ? -5.586 -19.769 3.583 1.00 94.88 69 ILE A O 1
ATOM 517 N N . GLU A 1 70 ? -3.918 -18.329 3.135 1.00 95.50 70 GLU A N 1
ATOM 518 C CA . GLU A 1 70 ? -3.715 -17.870 4.511 1.00 95.50 70 GLU A CA 1
ATOM 519 C C . GLU A 1 70 ? -4.897 -17.027 5.026 1.00 95.50 70 GLU A C 1
ATOM 521 O O . GLU A 1 70 ? -5.818 -16.684 4.276 1.00 95.50 70 GLU A O 1
ATOM 526 N N . ASP A 1 71 ? -4.879 -16.694 6.320 1.00 95.81 71 ASP A N 1
ATOM 527 C CA . ASP A 1 71 ? -5.887 -15.811 6.900 1.00 95.81 71 ASP A CA 1
ATOM 528 C C . ASP A 1 71 ? -5.838 -14.422 6.242 1.00 95.81 71 ASP A C 1
ATOM 530 O O . ASP A 1 71 ? -4.772 -13.858 5.983 1.00 95.81 71 ASP A O 1
ATOM 534 N N . ALA A 1 72 ? -7.013 -13.873 5.939 1.00 92.88 72 ALA A N 1
ATOM 535 C CA . ALA A 1 72 ? -7.116 -12.592 5.260 1.00 92.88 72 ALA A CA 1
ATOM 536 C C . ALA A 1 72 ? -6.585 -11.436 6.122 1.00 92.88 72 ALA A C 1
ATOM 538 O O . ALA A 1 72 ? -6.021 -10.495 5.564 1.00 92.88 72 ALA A O 1
ATOM 539 N N . GLU A 1 73 ? -6.758 -11.494 7.445 1.00 89.75 73 GLU A N 1
ATOM 540 C CA . GLU A 1 73 ? -6.268 -10.464 8.365 1.00 89.75 73 GLU A CA 1
ATOM 541 C C . GLU A 1 73 ? -4.737 -10.461 8.396 1.00 89.75 73 GLU A C 1
ATOM 543 O O . GLU A 1 73 ? -4.130 -9.411 8.195 1.00 89.75 73 GLU A O 1
ATOM 548 N N . ASP A 1 74 ? -4.116 -11.640 8.482 1.00 91.62 74 ASP A N 1
ATOM 549 C CA . ASP A 1 74 ? -2.657 -11.797 8.459 1.00 91.62 74 ASP A CA 1
ATOM 550 C C . ASP A 1 74 ? -2.040 -11.242 7.160 1.00 91.62 74 ASP A C 1
ATOM 552 O O . ASP A 1 74 ? -1.031 -10.533 7.178 1.00 91.62 74 ASP A O 1
ATOM 556 N N . LEU A 1 75 ? -2.671 -11.518 6.013 1.00 92.62 75 LEU A N 1
ATOM 557 C CA . LEU A 1 75 ? -2.220 -11.008 4.715 1.00 92.62 75 LEU A CA 1
ATOM 558 C C . LEU A 1 75 ? -2.365 -9.486 4.603 1.00 92.62 75 LEU A C 1
ATOM 560 O O . LEU A 1 75 ? -1.506 -8.823 4.014 1.00 92.62 75 LEU A O 1
ATOM 564 N N . ILE A 1 76 ? -3.450 -8.925 5.142 1.00 89.75 76 ILE A N 1
ATOM 565 C CA . ILE A 1 76 ? -3.672 -7.475 5.173 1.00 89.75 76 ILE A CA 1
ATOM 566 C C . ILE A 1 76 ? -2.643 -6.804 6.081 1.00 89.75 76 ILE A C 1
ATOM 568 O O . ILE A 1 76 ? -2.097 -5.769 5.693 1.00 89.75 76 ILE A O 1
ATOM 572 N N . ASP A 1 77 ? -2.341 -7.392 7.234 1.00 89.38 77 ASP A N 1
ATOM 573 C CA . ASP A 1 77 ? -1.373 -6.863 8.193 1.00 89.38 77 ASP A CA 1
ATOM 574 C C . ASP A 1 77 ? 0.067 -6.932 7.659 1.00 89.38 77 ASP A C 1
ATOM 576 O O . ASP A 1 77 ? 0.830 -5.970 7.809 1.00 89.38 77 ASP A O 1
ATOM 580 N N . ASP A 1 78 ? 0.440 -8.003 6.947 1.00 92.38 78 ASP A N 1
ATOM 581 C CA . ASP A 1 78 ? 1.754 -8.085 6.294 1.00 92.38 78 ASP A CA 1
ATOM 582 C C . ASP A 1 78 ? 1.891 -7.057 5.157 1.00 92.38 78 ASP A C 1
ATOM 584 O O . ASP A 1 78 ? 2.915 -6.378 5.028 1.00 92.38 78 ASP A O 1
ATOM 588 N N . LEU A 1 79 ? 0.831 -6.857 4.365 1.00 91.12 79 LEU A N 1
ATOM 589 C CA . LEU A 1 79 ? 0.797 -5.784 3.368 1.00 91.12 79 LEU A CA 1
ATOM 590 C C . LEU A 1 79 ? 0.922 -4.414 4.033 1.00 91.12 79 LEU A C 1
ATOM 592 O O . LEU A 1 79 ? 1.743 -3.600 3.606 1.00 91.12 79 LEU A O 1
ATOM 596 N N . ALA A 1 80 ? 0.147 -4.172 5.088 1.00 87.25 80 ALA A N 1
ATOM 597 C CA . ALA A 1 80 ? 0.128 -2.926 5.838 1.00 87.25 80 ALA A CA 1
ATOM 598 C C . ALA A 1 80 ? 1.504 -2.544 6.376 1.00 87.25 80 ALA A C 1
ATOM 600 O O . ALA A 1 80 ? 1.907 -1.384 6.252 1.00 87.25 80 ALA A O 1
ATOM 601 N N . GLN A 1 81 ? 2.235 -3.497 6.956 1.00 88.19 81 GLN A N 1
ATOM 602 C CA . GLN A 1 81 ? 3.556 -3.217 7.512 1.00 88.19 81 GLN A CA 1
ATOM 603 C C . GLN A 1 81 ? 4.619 -3.035 6.413 1.00 88.19 81 GLN A C 1
ATOM 605 O O . GLN A 1 81 ? 5.487 -2.168 6.541 1.00 88.19 81 GLN A O 1
ATOM 610 N N . ALA A 1 82 ? 4.521 -3.767 5.296 1.00 89.62 82 ALA A N 1
ATOM 611 C CA . ALA A 1 82 ? 5.502 -3.697 4.213 1.00 89.62 82 ALA A CA 1
ATOM 612 C C . ALA A 1 82 ? 5.400 -2.402 3.388 1.00 89.62 82 ALA A C 1
ATOM 614 O O . ALA A 1 82 ? 6.415 -1.732 3.150 1.00 89.62 82 ALA A O 1
ATOM 615 N N . ILE A 1 83 ? 4.185 -2.030 2.963 1.00 85.81 83 ILE A N 1
ATOM 616 C CA . ILE A 1 83 ? 3.953 -0.859 2.092 1.00 85.81 83 ILE A CA 1
ATOM 617 C C . ILE A 1 83 ? 3.525 0.394 2.859 1.00 85.81 83 ILE A C 1
ATOM 619 O O . ILE A 1 83 ? 3.613 1.497 2.318 1.00 85.81 83 ILE A O 1
ATOM 623 N N . GLY A 1 84 ? 3.100 0.243 4.114 1.00 76.75 84 GLY A N 1
ATOM 624 C CA . GLY A 1 84 ? 2.508 1.314 4.905 1.00 76.75 84 GLY A CA 1
ATOM 625 C C . GLY A 1 84 ? 1.086 1.657 4.453 1.00 76.75 84 GLY A C 1
ATOM 626 O O . GLY A 1 84 ? 0.720 1.558 3.281 1.00 76.75 84 GLY A O 1
ATOM 627 N N . PHE A 1 85 ? 0.265 2.136 5.384 1.00 67.12 85 PHE A N 1
ATOM 628 C CA . PHE A 1 85 ? -0.994 2.780 5.028 1.00 67.12 85 PHE A CA 1
ATOM 629 C C . PHE A 1 85 ? -0.775 4.274 4.764 1.00 67.12 85 PHE A C 1
ATOM 631 O O . PHE A 1 85 ? -0.155 4.981 5.557 1.00 67.12 85 PHE A O 1
ATOM 638 N N . ASP A 1 86 ? -1.414 4.794 3.712 1.00 65.56 86 ASP A N 1
ATOM 639 C CA . ASP A 1 86 ? -1.460 6.228 3.356 1.00 65.56 86 ASP A CA 1
ATOM 640 C C . ASP A 1 86 ? -2.048 7.137 4.471 1.00 65.56 86 ASP A C 1
ATOM 642 O O . ASP A 1 86 ? -2.107 8.357 4.349 1.00 65.56 86 ASP A O 1
ATOM 646 N N . VAL A 1 87 ? -2.488 6.566 5.599 1.00 65.19 87 VAL A N 1
ATOM 647 C CA . VAL A 1 87 ? -2.985 7.318 6.763 1.00 65.19 87 VAL A CA 1
ATOM 648 C C . VAL A 1 87 ? -1.879 8.043 7.533 1.00 65.19 87 VAL A C 1
ATOM 650 O O . VAL A 1 87 ? -2.180 9.022 8.210 1.00 65.19 87 VAL A O 1
ATOM 653 N N . GLN A 1 88 ? -0.608 7.638 7.400 1.00 68.69 88 GLN A N 1
ATOM 654 C CA . GLN A 1 88 ? 0.509 8.359 8.031 1.00 68.69 88 GLN A CA 1
ATOM 655 C C . GLN A 1 88 ? 0.611 9.802 7.528 1.00 68.69 88 GLN A C 1
ATOM 657 O O . GLN A 1 88 ? 0.862 10.723 8.305 1.00 68.69 88 GLN A O 1
ATOM 662 N N . PHE A 1 89 ? 0.360 10.033 6.236 1.00 75.56 89 PHE A N 1
ATOM 663 C CA . PHE A 1 89 ? 0.312 11.389 5.695 1.00 75.56 89 PHE A CA 1
ATOM 664 C C . PHE A 1 89 ? -0.825 12.195 6.319 1.00 75.56 89 PHE A C 1
ATOM 666 O O . PHE A 1 89 ? -0.630 13.357 6.658 1.00 75.56 89 PHE A O 1
ATOM 673 N N . TRP A 1 90 ? -1.982 11.573 6.541 1.00 79.19 90 TRP A N 1
ATOM 674 C CA . TRP A 1 90 ? -3.141 12.231 7.140 1.00 79.19 90 TRP A CA 1
ATOM 675 C C . TRP A 1 90 ? -2.893 12.595 8.601 1.00 79.19 90 TRP A C 1
ATOM 677 O O . TRP A 1 90 ? -3.243 13.699 9.009 1.00 79.19 90 TRP A O 1
ATOM 687 N N . GLU A 1 91 ? -2.242 11.720 9.367 1.00 78.25 91 GLU A N 1
ATOM 688 C CA . GLU A 1 91 ? -1.797 12.024 10.729 1.00 78.25 91 GLU A CA 1
ATOM 689 C C . GLU A 1 91 ? -0.821 13.207 10.742 1.00 78.25 91 GLU A C 1
ATOM 691 O O . GLU A 1 91 ? -1.022 14.172 11.487 1.00 78.25 91 GLU A O 1
ATOM 696 N N . ASN A 1 92 ? 0.194 13.171 9.875 1.00 80.62 92 ASN A N 1
ATOM 697 C CA . ASN A 1 92 ? 1.202 14.224 9.774 1.00 80.62 92 ASN A CA 1
ATOM 698 C C . ASN A 1 92 ? 0.575 15.568 9.383 1.00 80.62 92 ASN A C 1
ATOM 700 O O . ASN A 1 92 ? 0.865 16.596 9.995 1.00 80.62 92 ASN A O 1
ATOM 704 N N . TRP A 1 93 ? -0.321 15.570 8.394 1.00 84.12 93 TRP A N 1
ATOM 705 C CA . TRP A 1 93 ? -1.017 16.769 7.931 1.00 84.12 93 TRP A CA 1
ATOM 706 C C . TRP A 1 93 ? -1.978 17.310 8.988 1.00 84.12 93 TRP A C 1
ATOM 708 O O . TRP A 1 93 ? -1.947 18.508 9.275 1.00 84.12 93 TRP A O 1
ATOM 718 N N . ALA A 1 94 ? -2.798 16.452 9.602 1.00 84.50 94 ALA A N 1
ATOM 719 C CA . ALA A 1 94 ? -3.727 16.846 10.659 1.00 84.50 94 ALA A CA 1
ATOM 720 C C . ALA A 1 94 ? -2.976 17.441 11.858 1.00 84.50 94 ALA A C 1
ATOM 722 O O . ALA A 1 94 ? -3.321 18.527 12.323 1.00 84.50 94 ALA A O 1
ATOM 723 N N . THR A 1 95 ? -1.904 16.789 12.307 1.00 85.19 95 THR A N 1
ATOM 724 C CA . THR A 1 95 ? -1.086 17.261 13.431 1.00 85.19 95 THR A CA 1
ATOM 725 C C . THR A 1 95 ? -0.406 18.593 13.109 1.00 85.19 95 THR A C 1
ATOM 727 O O . THR A 1 95 ? -0.485 19.537 13.899 1.00 85.19 95 THR A O 1
ATOM 730 N N . HIS A 1 96 ? 0.197 18.716 11.922 1.00 85.44 96 HIS A N 1
ATOM 731 C CA . HIS A 1 96 ? 0.846 19.952 11.477 1.00 85.44 96 HIS A CA 1
ATOM 732 C C . HIS A 1 96 ? -0.135 21.120 11.381 1.00 85.44 96 HIS A C 1
ATOM 734 O O . HIS A 1 96 ? 0.136 22.187 11.932 1.00 85.44 96 HIS A O 1
ATOM 740 N N . MET A 1 97 ? -1.298 20.915 10.755 1.00 86.81 97 MET A N 1
ATOM 741 C CA . MET A 1 97 ? -2.347 21.934 10.656 1.00 86.81 97 MET A CA 1
ATOM 742 C C . MET A 1 97 ? -2.963 22.266 12.019 1.00 86.8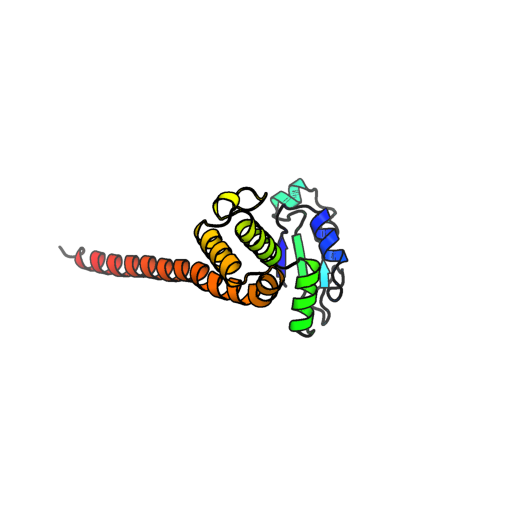1 97 MET A C 1
ATOM 744 O O . MET A 1 97 ? -3.312 23.419 12.273 1.00 86.81 97 MET A O 1
ATOM 748 N N . GLY A 1 98 ? -3.089 21.287 12.917 1.00 84.56 98 GLY A N 1
ATOM 749 C CA . GLY A 1 98 ? -3.551 21.499 14.288 1.00 84.56 98 GLY A CA 1
ATOM 750 C C . GLY A 1 98 ? -2.643 22.454 15.070 1.00 84.56 98 GLY A C 1
ATOM 751 O O . GLY A 1 98 ? -3.157 23.327 15.783 1.00 84.56 98 GLY A O 1
ATOM 752 N N . ALA A 1 99 ? -1.325 22.320 14.874 1.00 85.00 99 ALA A N 1
ATOM 753 C CA . ALA A 1 99 ? -0.281 23.109 15.530 1.00 85.00 99 ALA A CA 1
ATOM 754 C C . ALA A 1 99 ? -0.018 24.476 14.866 1.00 85.00 99 ALA A C 1
ATOM 756 O O . ALA A 1 99 ? 0.056 25.487 15.560 1.00 85.00 99 ALA A O 1
ATOM 757 N N . HIS A 1 100 ? 0.084 24.530 13.535 1.00 85.75 100 HIS A N 1
ATOM 758 C CA . HIS A 1 100 ? 0.495 25.726 12.778 1.00 85.75 100 HIS A CA 1
ATOM 759 C C . HIS A 1 100 ? -0.673 26.451 12.086 1.00 85.75 100 HIS A C 1
ATOM 761 O O . HIS A 1 100 ? -0.488 27.496 11.462 1.00 85.75 100 HIS A O 1
ATOM 767 N N . GLY A 1 101 ? -1.890 25.914 12.200 1.00 84.88 101 GLY A N 1
ATOM 768 C CA . GLY A 1 101 ? -3.096 26.451 11.576 1.00 84.88 101 GLY A CA 1
ATOM 769 C C . GLY A 1 101 ? -3.299 25.974 10.136 1.00 84.88 101 GLY A C 1
ATOM 770 O O . GLY A 1 101 ? -2.370 25.539 9.458 1.00 84.88 101 GLY A O 1
ATOM 771 N N . LEU A 1 102 ? -4.533 26.095 9.639 1.00 85.31 102 LEU A N 1
ATOM 772 C CA . LEU A 1 102 ? -4.927 25.630 8.302 1.00 85.31 102 LEU A CA 1
ATOM 773 C C . LEU A 1 102 ? -4.110 26.268 7.160 1.00 85.31 102 LEU A C 1
ATOM 775 O O . LEU A 1 102 ? -3.864 25.624 6.146 1.00 85.31 102 LEU A O 1
ATOM 779 N N . GLY A 1 103 ? -3.643 27.512 7.326 1.00 81.81 103 GLY A N 1
ATOM 780 C CA . GLY A 1 103 ? -2.810 28.198 6.326 1.00 81.81 103 GLY A CA 1
ATOM 781 C C . GLY A 1 103 ? -1.467 27.509 6.052 1.00 81.81 103 GLY A C 1
ATOM 782 O O . GLY A 1 103 ? -0.852 27.755 5.019 1.00 81.81 103 GLY A O 1
ATOM 783 N N . SER A 1 104 ? -1.038 26.612 6.943 1.00 83.50 104 SER A N 1
ATOM 784 C CA . SER A 1 104 ? 0.178 25.812 6.792 1.00 83.50 104 SER A CA 1
ATOM 785 C C . SER A 1 104 ? -0.036 24.484 6.050 1.00 83.50 104 SER A C 1
ATOM 787 O O . SER A 1 104 ? 0.919 23.741 5.851 1.00 83.50 104 SER A O 1
ATOM 789 N N . ALA A 1 105 ? -1.262 24.161 5.616 1.00 81.94 105 ALA A N 1
ATOM 790 C CA . ALA A 1 105 ? -1.584 22.865 5.007 1.00 81.94 105 ALA A CA 1
ATOM 791 C C . ALA A 1 105 ? -0.638 22.498 3.848 1.00 81.94 105 ALA A C 1
ATOM 793 O O . ALA A 1 105 ? -0.103 21.392 3.794 1.00 81.94 105 ALA A O 1
ATOM 794 N N . TYR A 1 106 ? -0.374 23.456 2.960 1.00 82.56 106 TYR A N 1
ATOM 795 C CA . TYR A 1 106 ? 0.445 23.259 1.761 1.00 82.56 106 TYR A CA 1
ATOM 796 C C . TYR A 1 106 ? 1.935 23.558 1.967 1.00 82.56 106 TYR A C 1
ATOM 798 O O . TYR A 1 106 ? 2.692 23.576 1.001 1.00 82.56 106 TYR A O 1
ATOM 806 N N . THR A 1 107 ? 2.382 23.794 3.206 1.00 82.19 107 THR A N 1
ATOM 807 C CA . THR A 1 107 ? 3.819 23.955 3.487 1.00 82.19 107 THR A CA 1
ATOM 808 C C . THR A 1 107 ? 4.541 22.613 3.577 1.00 82.19 107 THR A C 1
ATOM 810 O O . THR A 1 107 ? 5.764 22.574 3.489 1.00 82.19 107 THR A O 1
ATOM 813 N N . LEU A 1 108 ? 3.807 21.511 3.767 1.00 76.88 108 LEU A N 1
ATOM 814 C CA . LEU A 1 108 ? 4.372 20.165 3.767 1.00 76.88 108 LEU A CA 1
ATOM 815 C C . LEU A 1 108 ? 4.613 19.690 2.333 1.00 76.88 108 LEU A C 1
ATOM 817 O O . LEU A 1 108 ? 3.697 19.672 1.505 1.00 76.88 108 LEU A O 1
ATOM 821 N N . ALA A 1 109 ? 5.846 19.257 2.058 1.00 59.44 109 ALA A N 1
ATOM 822 C CA . ALA A 1 109 ? 6.166 18.578 0.813 1.00 59.44 109 ALA A CA 1
ATOM 823 C C . ALA A 1 109 ? 5.217 17.378 0.635 1.00 59.44 109 ALA A C 1
ATOM 825 O O . ALA A 1 109 ? 4.968 16.631 1.581 1.00 59.44 109 ALA A O 1
ATOM 826 N N . HIS A 1 110 ? 4.679 17.213 -0.576 1.00 64.62 110 HIS A N 1
ATOM 827 C CA . HIS A 1 110 ? 3.734 16.155 -0.974 1.00 64.62 110 HIS A CA 1
ATOM 828 C C . HIS A 1 110 ? 2.263 16.317 -0.559 1.00 64.62 110 HIS A C 1
ATOM 830 O O . HIS A 1 110 ? 1.464 15.444 -0.900 1.00 64.62 110 HIS A O 1
ATOM 836 N N . ASN A 1 111 ? 1.858 17.422 0.078 1.00 70.12 111 ASN A N 1
ATOM 837 C CA . ASN A 1 111 ? 0.435 17.683 0.300 1.00 70.12 111 ASN A CA 1
ATOM 838 C C . ASN A 1 111 ? -0.217 18.325 -0.940 1.00 70.12 111 ASN A C 1
ATOM 840 O O . ASN A 1 111 ? -0.169 19.539 -1.121 1.00 70.12 111 ASN A O 1
ATOM 844 N N . ASN A 1 112 ? -0.810 17.505 -1.813 1.00 68.00 112 ASN A N 1
ATOM 845 C CA . ASN A 1 112 ? -1.560 17.943 -3.002 1.00 68.00 112 ASN A CA 1
ATOM 846 C C . ASN A 1 112 ? -3.045 17.533 -2.967 1.00 68.00 112 ASN A C 1
ATOM 848 O O . ASN A 1 112 ? -3.706 17.500 -4.006 1.00 68.00 112 ASN A O 1
ATOM 852 N N . TYR A 1 113 ? -3.560 17.191 -1.783 1.00 71.19 113 TYR A N 1
ATOM 853 C CA . TYR A 1 113 ? -4.939 16.742 -1.613 1.00 71.19 113 TYR A CA 1
ATOM 854 C C . TYR A 1 113 ? -5.945 17.877 -1.812 1.00 71.19 113 TYR A C 1
ATOM 856 O O . TYR A 1 113 ? -5.640 19.051 -1.597 1.00 71.19 113 TYR A O 1
ATOM 864 N N . ASN A 1 114 ? -7.175 17.509 -2.178 1.00 78.00 114 ASN A N 1
ATOM 865 C CA . ASN A 1 114 ? -8.269 18.455 -2.370 1.00 78.00 114 ASN A CA 1
ATOM 866 C C . ASN A 1 114 ? -8.452 19.339 -1.108 1.00 78.00 114 ASN A C 1
ATOM 868 O O . ASN A 1 114 ? -8.491 18.799 0.003 1.00 78.00 114 ASN A O 1
ATOM 872 N N . PRO A 1 115 ? -8.593 20.675 -1.257 1.00 80.88 115 PRO A N 1
ATOM 873 C CA . PRO A 1 115 ? -8.738 21.606 -0.138 1.00 80.88 115 PRO A CA 1
ATOM 874 C C . PRO A 1 115 ? -9.778 21.188 0.902 1.00 80.88 115 PRO A C 1
ATOM 876 O O . PRO A 1 115 ? -9.555 21.395 2.091 1.00 80.88 115 PRO A O 1
ATOM 879 N N . LEU A 1 116 ? -10.878 20.555 0.481 1.00 80.69 116 LEU A N 1
ATOM 880 C CA . LEU A 1 116 ? -11.934 20.071 1.373 1.00 80.69 116 LEU A CA 1
ATOM 881 C C . LEU A 1 116 ? -11.404 19.089 2.431 1.00 80.69 116 LEU A C 1
ATOM 883 O O . LEU A 1 116 ? -11.791 19.172 3.594 1.00 80.69 116 LEU A O 1
ATOM 887 N N . TYR A 1 117 ? -10.456 18.226 2.063 1.00 80.31 117 TYR A N 1
ATOM 888 C CA . TYR A 1 117 ? -9.832 17.272 2.982 1.00 80.31 117 TYR A CA 1
ATOM 889 C C . TYR A 1 117 ? -8.963 17.992 4.010 1.00 80.31 117 TYR A C 1
ATOM 891 O O . TYR A 1 117 ? -8.932 17.582 5.165 1.00 80.31 117 TYR A O 1
ATOM 899 N N . GLN A 1 118 ? -8.328 19.108 3.638 1.00 83.00 118 GLN A N 1
ATOM 900 C CA . GLN A 1 118 ? -7.544 19.917 4.577 1.00 83.00 118 GLN A CA 1
ATOM 901 C C . GLN A 1 118 ? -8.438 20.527 5.662 1.00 83.00 118 GLN A C 1
ATOM 903 O O . GLN A 1 118 ? -8.084 20.502 6.838 1.00 83.00 118 GLN A O 1
ATOM 908 N N . PHE A 1 119 ? -9.630 21.017 5.295 1.00 84.50 119 PHE A N 1
ATOM 909 C CA . PHE A 1 119 ? -10.609 21.518 6.268 1.00 84.50 119 PHE A CA 1
ATOM 910 C C . PHE A 1 119 ? -11.087 20.416 7.216 1.00 84.50 119 PHE A C 1
ATOM 912 O O . PHE A 1 119 ? -11.167 20.643 8.424 1.00 84.50 119 PHE A O 1
ATOM 919 N N . VAL A 1 120 ? -11.373 19.225 6.682 1.00 84.19 120 VAL A N 1
ATOM 920 C CA . VAL A 1 120 ? -11.795 18.062 7.476 1.00 84.19 120 VAL A CA 1
ATOM 921 C C . VAL A 1 120 ? -10.690 17.632 8.443 1.00 84.19 120 VAL A C 1
ATOM 923 O O . VAL A 1 120 ? -10.949 17.498 9.637 1.00 84.19 120 VAL A O 1
ATOM 926 N N . LEU A 1 121 ? -9.453 17.489 7.963 1.00 82.94 121 LEU A N 1
ATOM 927 C CA . LEU A 1 121 ? -8.291 17.117 8.775 1.00 82.94 121 LEU A CA 1
ATOM 928 C C . LEU A 1 121 ? -7.977 18.165 9.849 1.00 82.94 121 LEU A C 1
ATOM 930 O O . LEU A 1 121 ? -7.692 17.806 10.988 1.00 82.94 121 LEU A O 1
ATOM 934 N N . TYR A 1 122 ? -8.070 19.456 9.523 1.00 85.12 122 TYR A N 1
ATOM 935 C CA . TYR A 1 122 ? -7.870 20.537 10.487 1.00 85.12 122 TYR A CA 1
ATOM 936 C C . TYR A 1 122 ? -8.958 20.564 11.567 1.00 85.12 122 TYR A C 1
ATOM 938 O O . TYR A 1 122 ? -8.647 20.672 12.755 1.00 85.12 122 TYR A O 1
ATOM 946 N N . GLY A 1 123 ? -10.229 20.438 11.174 1.00 85.25 123 GLY A N 1
ATOM 947 C CA . GLY A 1 123 ? -11.343 20.346 12.119 1.00 85.25 123 GLY A CA 1
ATOM 948 C C . GLY A 1 123 ? -11.194 19.134 13.035 1.00 85.25 123 GLY A C 1
ATOM 949 O O . GLY A 1 123 ? -11.328 19.251 14.251 1.00 85.25 123 GLY A O 1
ATOM 950 N N . TYR A 1 124 ? -10.816 17.994 12.461 1.00 82.75 124 TYR A N 1
ATOM 951 C CA . TYR A 1 124 ? -10.530 16.779 13.209 1.00 82.75 124 TYR A CA 1
ATOM 952 C C . TYR A 1 124 ? -9.363 16.960 14.190 1.00 82.75 124 TYR A C 1
ATOM 954 O O . TYR A 1 124 ? -9.500 16.613 15.358 1.00 82.75 124 TYR A O 1
ATOM 962 N N . ALA A 1 125 ? -8.262 17.589 13.775 1.00 84.50 125 ALA A N 1
ATOM 963 C CA . ALA A 1 125 ? -7.129 17.873 14.655 1.00 84.50 125 ALA A CA 1
ATOM 964 C C . ALA A 1 125 ? -7.511 18.772 15.844 1.00 84.50 125 ALA A C 1
ATOM 966 O O . ALA A 1 125 ? -7.063 18.544 16.968 1.00 84.50 125 ALA A O 1
ATOM 967 N N . LYS A 1 126 ? -8.375 19.775 15.624 1.00 83.25 126 LYS A N 1
ATOM 968 C CA . LYS A 1 126 ? -8.892 20.639 16.699 1.00 83.25 126 LYS A CA 1
ATOM 969 C C . LYS A 1 126 ? -9.834 19.909 17.658 1.00 83.25 126 LYS A C 1
ATOM 971 O O . LYS A 1 126 ? -9.852 20.255 18.835 1.00 83.25 126 LYS A O 1
ATOM 976 N N . LEU A 1 127 ? -10.589 18.922 17.175 1.00 82.69 127 LEU A N 1
ATOM 977 C CA . LEU A 1 127 ? -11.490 18.106 17.996 1.00 82.69 127 LEU A CA 1
ATOM 978 C C . LEU A 1 127 ? -10.748 17.014 18.778 1.00 82.69 127 LEU A C 1
ATOM 980 O O . LEU A 1 127 ? -11.062 16.781 19.940 1.00 82.69 127 LEU A O 1
ATOM 984 N N . ALA A 1 128 ? -9.770 16.355 18.155 1.00 80.81 128 ALA A N 1
ATOM 985 C CA . ALA A 1 128 ? -9.004 15.269 18.762 1.00 80.81 128 ALA A CA 1
ATOM 986 C C . ALA A 1 128 ? -8.020 15.772 19.832 1.00 80.81 128 ALA A C 1
ATOM 988 O O . ALA A 1 128 ? -7.768 15.074 20.811 1.00 80.81 128 ALA A O 1
ATOM 989 N N . GLY A 1 129 ? -7.468 16.981 19.669 1.00 72.69 129 GLY A N 1
ATOM 990 C CA . GLY A 1 129 ? -6.669 17.672 20.690 1.00 72.69 129 GLY A CA 1
ATOM 991 C C . GLY A 1 129 ? -5.283 17.078 20.982 1.00 72.69 129 GLY A C 1
ATOM 992 O O . GLY A 1 129 ? -4.460 17.764 21.586 1.00 72.69 129 GLY A O 1
ATOM 993 N N . SER A 1 130 ? -4.987 15.851 20.539 1.00 75.44 130 SER A N 1
ATOM 994 C CA . SER A 1 130 ? -3.669 15.217 20.655 1.00 75.44 130 SER A CA 1
ATOM 995 C C . SER A 1 130 ? -3.329 14.340 19.436 1.00 75.44 130 SER A C 1
ATOM 997 O O . SER A 1 130 ? -4.234 13.747 18.841 1.00 75.44 130 SER A O 1
ATOM 999 N N . PRO A 1 131 ? -2.036 14.206 19.070 1.00 72.56 131 PRO A N 1
ATOM 1000 C CA . PRO A 1 131 ? -1.601 13.322 17.983 1.00 72.56 131 PRO A CA 1
ATOM 1001 C C . PRO A 1 131 ? -2.019 11.860 18.189 1.00 72.56 131 PRO A C 1
ATOM 1003 O O . PRO A 1 131 ? -2.472 11.205 17.260 1.00 72.56 131 PRO A O 1
ATOM 1006 N N . GLN A 1 132 ? -1.976 11.364 19.429 1.00 73.75 132 GLN A N 1
ATOM 1007 C CA . GLN A 1 132 ? -2.337 9.979 19.747 1.00 73.75 132 GLN A CA 1
ATOM 1008 C C . GLN A 1 132 ? -3.826 9.689 19.485 1.00 73.75 132 GLN A C 1
ATOM 1010 O O . GLN A 1 132 ? -4.185 8.606 19.015 1.00 73.75 132 GLN A O 1
ATOM 1015 N N . ALA A 1 133 ? -4.706 10.660 19.758 1.00 74.19 133 ALA A N 1
ATOM 1016 C CA . ALA A 1 133 ? -6.130 10.534 19.457 1.00 74.19 133 ALA A CA 1
ATOM 1017 C C . ALA A 1 133 ? -6.403 10.573 17.945 1.00 74.19 133 ALA A C 1
ATOM 1019 O O . ALA A 1 133 ? -7.301 9.875 17.476 1.00 74.19 133 ALA A O 1
ATOM 1020 N N . ILE A 1 134 ? -5.605 11.336 17.186 1.00 75.38 134 ILE A N 1
ATOM 1021 C CA . ILE A 1 134 ? -5.685 11.402 15.720 1.00 75.38 134 ILE A CA 1
ATOM 1022 C C . ILE A 1 134 ? -5.379 10.031 15.110 1.00 75.38 134 ILE A C 1
ATOM 1024 O O . ILE A 1 134 ? -6.175 9.537 14.314 1.00 75.38 134 ILE A O 1
ATOM 1028 N N . THR A 1 135 ? -4.287 9.381 15.521 1.00 72.25 135 THR A N 1
ATOM 1029 C CA . THR A 1 135 ? -3.906 8.047 15.024 1.00 72.25 135 THR A CA 1
ATOM 1030 C C . THR A 1 135 ? -4.962 6.992 15.350 1.00 72.25 135 THR A C 1
ATOM 1032 O O . THR A 1 135 ? -5.302 6.166 14.505 1.00 72.25 135 THR A O 1
ATOM 1035 N N . THR A 1 136 ? -5.536 7.043 16.557 1.00 76.50 136 THR A N 1
ATOM 1036 C CA . THR A 1 136 ? -6.493 6.030 17.036 1.00 76.50 136 THR A CA 1
ATOM 1037 C C . THR A 1 136 ? -7.751 5.948 16.164 1.00 76.50 136 THR A C 1
ATOM 1039 O O . THR A 1 136 ? -8.229 4.850 15.889 1.00 76.50 136 THR A O 1
ATOM 1042 N N . TYR A 1 137 ? -8.277 7.081 15.681 1.00 75.06 137 TYR A N 1
ATOM 1043 C CA . TYR A 1 137 ? -9.503 7.099 14.864 1.00 75.06 137 TYR A CA 1
ATOM 1044 C C . TYR A 1 137 ? -9.274 7.511 13.403 1.00 75.06 137 TYR A C 1
ATOM 1046 O O . TYR A 1 137 ? -10.236 7.810 12.687 1.00 75.06 137 TYR A O 1
ATOM 1054 N N . ILE A 1 138 ? -8.025 7.481 12.923 1.00 76.19 138 ILE A N 1
ATOM 1055 C CA . ILE A 1 138 ? -7.679 7.880 11.551 1.00 76.19 138 ILE A CA 1
ATOM 1056 C C . ILE A 1 138 ? -8.385 7.015 10.494 1.00 76.19 138 ILE A C 1
ATOM 1058 O O . ILE A 1 138 ? -8.797 7.514 9.447 1.00 76.19 138 ILE A O 1
ATOM 1062 N N . HIS A 1 139 ? -8.609 5.731 10.790 1.00 73.56 139 HIS A N 1
ATOM 1063 C CA . HIS A 1 139 ? -9.329 4.808 9.910 1.00 73.56 139 HIS A CA 1
ATOM 1064 C C . HIS A 1 139 ? -10.814 5.169 9.785 1.00 73.56 139 HIS A C 1
ATOM 1066 O O . HIS A 1 139 ? -11.362 5.135 8.683 1.00 73.56 139 HIS A O 1
ATOM 1072 N N . CYS A 1 140 ? -11.452 5.602 10.877 1.00 74.75 140 CYS A N 1
ATOM 1073 C CA . CYS A 1 140 ? -12.825 6.107 10.843 1.00 74.75 140 CYS A CA 1
ATOM 1074 C C . CYS A 1 140 ? -12.914 7.391 10.014 1.00 74.75 140 CYS A C 1
ATOM 1076 O O . CYS A 1 140 ? -13.830 7.541 9.208 1.00 74.75 140 CYS A O 1
ATOM 1078 N N . LEU A 1 141 ? -11.939 8.294 10.165 1.00 75.75 141 LEU A N 1
ATOM 1079 C CA . LEU A 1 141 ? -11.871 9.511 9.360 1.00 75.75 141 LEU A CA 1
ATOM 1080 C C . LEU A 1 141 ? -11.755 9.181 7.867 1.00 75.75 141 LEU A C 1
ATOM 1082 O O . LEU A 1 141 ? -12.468 9.772 7.060 1.00 75.75 141 LEU A O 1
ATOM 1086 N N . LYS A 1 142 ? -10.915 8.203 7.511 1.00 73.44 142 LYS A N 1
ATOM 1087 C CA . LYS A 1 142 ? -10.746 7.742 6.129 1.00 73.44 142 LYS A CA 1
ATOM 1088 C C . LYS A 1 142 ? -12.004 7.067 5.569 1.00 73.44 142 LYS A C 1
ATOM 1090 O O . LYS A 1 142 ? -12.365 7.291 4.419 1.00 73.44 142 LYS A O 1
ATOM 1095 N N . ALA A 1 143 ? -12.714 6.286 6.381 1.00 74.44 143 ALA A N 1
ATOM 1096 C CA . ALA A 1 143 ? -13.991 5.691 5.985 1.00 74.44 143 ALA A CA 1
ATOM 1097 C C . ALA A 1 143 ? -15.069 6.759 5.717 1.00 74.44 143 ALA A C 1
ATOM 1099 O O . ALA A 1 143 ? -15.828 6.651 4.755 1.00 74.44 143 ALA A O 1
ATOM 1100 N N . VAL A 1 144 ? -15.110 7.820 6.531 1.00 76.44 144 VAL A N 1
ATOM 1101 C CA . VAL A 1 144 ? -16.030 8.951 6.334 1.00 76.44 144 VAL A CA 1
ATOM 1102 C C . VAL A 1 144 ? -15.675 9.738 5.076 1.00 76.44 144 VAL A C 1
ATOM 1104 O O . VAL A 1 144 ? -16.569 10.093 4.311 1.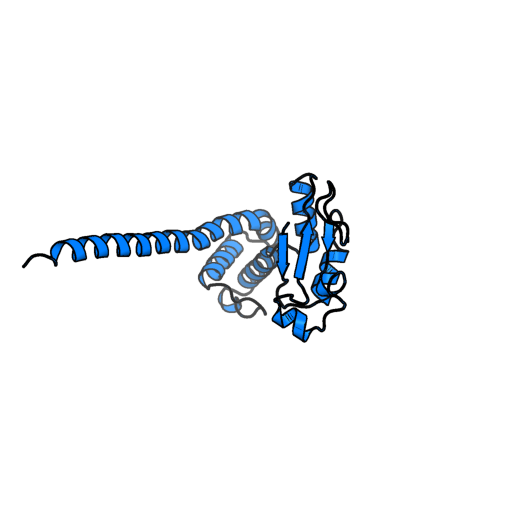00 76.44 144 VAL A O 1
ATOM 1107 N N . THR A 1 145 ? -14.394 10.006 4.829 1.00 73.12 145 THR A N 1
ATOM 1108 C CA . THR A 1 145 ? -13.964 10.747 3.636 1.00 73.12 145 THR A CA 1
ATOM 1109 C C . THR A 1 145 ? -14.170 9.960 2.342 1.00 73.12 145 THR A C 1
ATOM 1111 O O . THR A 1 145 ? -14.542 10.564 1.337 1.00 73.12 145 THR A O 1
ATOM 1114 N N . LEU A 1 146 ? -14.082 8.624 2.383 1.00 73.81 146 LEU A N 1
ATOM 1115 C CA . LEU A 1 146 ? -14.439 7.752 1.257 1.00 73.81 146 LEU A CA 1
ATOM 1116 C C . LEU A 1 146 ? -15.868 8.012 0.742 1.00 73.81 146 LEU A C 1
ATOM 1118 O O . LEU A 1 146 ? -16.119 7.948 -0.460 1.00 73.81 146 LEU A O 1
ATOM 1122 N N . LEU A 1 147 ? -16.820 8.343 1.623 1.00 70.69 147 LEU A N 1
ATOM 1123 C CA . LEU A 1 147 ? -18.192 8.668 1.210 1.00 70.69 147 LEU A CA 1
ATOM 1124 C C . LEU A 1 147 ? -18.243 9.889 0.282 1.00 70.69 147 LEU A C 1
ATOM 1126 O O . LEU A 1 147 ? -19.113 9.959 -0.587 1.00 70.69 147 LEU A O 1
ATOM 1130 N N . PHE A 1 148 ? -17.312 10.832 0.433 1.00 69.12 148 PHE A N 1
ATOM 1131 C CA . PHE A 1 148 ? -17.201 12.000 -0.439 1.00 69.12 148 PHE A CA 1
ATOM 1132 C C . PHE A 1 148 ? -16.525 11.649 -1.771 1.00 69.12 148 PHE A C 1
ATOM 1134 O O . PHE A 1 148 ? -16.989 12.120 -2.812 1.00 69.12 148 PHE A O 1
ATOM 1141 N N . ASP A 1 149 ? -15.518 10.767 -1.758 1.00 69.88 149 ASP A N 1
ATOM 1142 C CA . ASP A 1 149 ? -14.869 10.251 -2.974 1.00 69.88 149 ASP A CA 1
ATOM 1143 C C . ASP A 1 149 ? -15.872 9.515 -3.880 1.00 69.88 149 ASP A C 1
ATOM 1145 O O . ASP A 1 149 ? -15.965 9.779 -5.082 1.00 69.88 149 ASP A O 1
ATOM 1149 N N . PHE A 1 150 ? -16.691 8.630 -3.300 1.00 70.88 150 PHE A N 1
ATOM 1150 C CA . PHE A 1 150 ? -17.690 7.860 -4.049 1.00 70.88 150 PHE A CA 1
ATOM 1151 C C . PHE A 1 150 ? -18.999 8.621 -4.284 1.00 70.88 150 PHE A C 1
ATOM 1153 O O . PHE A 1 150 ? -19.667 8.395 -5.295 1.00 70.88 150 PHE A O 1
ATOM 1160 N N . GLY A 1 151 ? -19.369 9.557 -3.407 1.00 70.94 151 GLY A N 1
ATOM 1161 C CA . GLY A 1 151 ? -20.586 10.360 -3.547 1.00 70.94 151 GLY A CA 1
ATOM 1162 C C . GLY A 1 151 ? -20.593 11.196 -4.829 1.00 70.94 151 GLY A C 1
ATOM 1163 O O . GLY A 1 151 ? -21.599 11.227 -5.544 1.00 70.94 151 GLY A O 1
ATOM 1164 N N . GLY A 1 152 ? -19.451 11.799 -5.173 1.00 67.69 152 GLY A N 1
ATOM 1165 C CA . GLY A 1 152 ? -19.277 12.518 -6.438 1.00 67.69 152 GLY A CA 1
ATOM 1166 C C . GLY A 1 152 ? -19.416 11.606 -7.661 1.00 67.69 152 GLY A C 1
ATOM 1167 O O . GLY A 1 152 ? -20.115 11.953 -8.614 1.00 67.69 152 GLY A O 1
ATOM 1168 N N . ALA A 1 153 ? -18.826 10.407 -7.611 1.00 68.19 153 ALA A N 1
ATOM 1169 C CA . ALA A 1 153 ? -18.922 9.418 -8.685 1.00 68.19 153 ALA A CA 1
ATOM 1170 C C . ALA A 1 153 ? -20.363 8.910 -8.886 1.00 68.19 153 ALA A C 1
ATOM 1172 O O . ALA A 1 153 ? -20.842 8.835 -10.018 1.00 68.19 153 ALA A O 1
ATOM 1173 N N . ILE A 1 154 ? -21.095 8.633 -7.802 1.00 70.25 154 ILE A N 1
ATOM 1174 C CA . ILE A 1 154 ? -22.504 8.205 -7.852 1.00 70.25 154 ILE A CA 1
ATOM 1175 C C . ILE A 1 154 ? -23.392 9.306 -8.451 1.00 70.25 154 ILE A C 1
ATOM 1177 O O . ILE A 1 154 ? -24.257 9.024 -9.286 1.00 70.25 154 ILE A O 1
ATOM 1181 N N . LEU A 1 155 ? -23.179 10.567 -8.058 1.00 64.75 155 LEU A N 1
ATOM 1182 C CA . LEU A 1 155 ? -23.927 11.705 -8.596 1.00 64.75 155 LEU A CA 1
ATOM 1183 C C . LEU A 1 155 ? -23.626 11.925 -10.088 1.00 64.75 155 LEU A C 1
ATOM 1185 O O . LEU A 1 155 ? -24.548 12.179 -10.864 1.00 64.75 155 LEU A O 1
ATOM 1189 N N . ALA A 1 156 ? -22.364 11.766 -10.497 1.00 68.25 156 ALA A N 1
ATOM 1190 C CA . ALA A 1 156 ? -21.933 11.868 -11.890 1.00 68.25 156 ALA A CA 1
ATOM 1191 C C . ALA A 1 156 ? -22.527 10.758 -12.775 1.00 68.25 156 ALA A C 1
ATOM 1193 O O . ALA A 1 156 ? -23.000 11.025 -13.879 1.00 68.25 156 ALA A O 1
ATOM 1194 N N . VAL A 1 157 ? -22.582 9.513 -12.291 1.00 72.25 157 VAL A N 1
ATOM 1195 C CA . VAL A 1 157 ? -23.245 8.417 -13.022 1.00 72.25 157 VAL A CA 1
ATOM 1196 C C . VAL A 1 157 ? -24.739 8.704 -13.196 1.00 72.25 157 VAL A C 1
ATOM 1198 O O . VAL A 1 157 ? -25.293 8.473 -14.272 1.00 72.25 157 VAL A O 1
ATOM 1201 N N . ARG A 1 158 ? -25.400 9.263 -12.174 1.00 64.50 158 ARG A N 1
ATOM 1202 C CA . ARG A 1 158 ? -26.823 9.633 -12.254 1.00 64.50 158 ARG A CA 1
ATOM 1203 C C . ARG A 1 158 ? -27.095 10.764 -13.245 1.00 64.50 158 ARG A C 1
ATOM 1205 O O . ARG A 1 158 ? -28.074 10.684 -13.985 1.00 64.50 158 ARG A O 1
ATOM 1212 N N . SER A 1 159 ? -26.245 11.787 -13.304 1.00 63.28 159 SER A N 1
ATOM 1213 C CA . SER A 1 159 ? -26.411 12.900 -14.247 1.00 63.28 159 SER A CA 1
ATOM 1214 C C . SER A 1 159 ? -26.121 12.494 -15.697 1.00 63.28 159 SER A C 1
ATOM 1216 O O . SER A 1 159 ? -26.837 12.918 -16.606 1.00 63.28 159 SER A O 1
ATOM 1218 N N . VAL A 1 160 ? -25.156 11.598 -15.929 1.00 60.16 160 VAL A N 1
ATOM 1219 C CA . VAL A 1 160 ? -24.880 11.036 -17.265 1.00 60.16 160 VAL A CA 1
ATOM 1220 C C . VAL A 1 160 ? -25.976 10.056 -17.711 1.00 60.16 160 VAL A C 1
ATOM 1222 O O . VAL A 1 160 ? -26.384 10.082 -18.875 1.00 60.16 160 VAL A O 1
ATOM 1225 N N . GLY A 1 161 ? -26.515 9.240 -16.798 1.00 55.72 161 GLY A N 1
ATOM 1226 C CA . GLY A 1 161 ? -27.635 8.332 -17.081 1.00 55.72 161 GLY A CA 1
ATOM 1227 C C . GLY A 1 161 ? -28.940 9.063 -17.421 1.00 55.72 161 GLY A C 1
ATOM 1228 O O . GLY A 1 161 ? -29.635 8.685 -18.365 1.00 55.72 161 GLY A O 1
ATOM 1229 N N . ALA A 1 162 ? -29.241 10.163 -16.723 1.00 54.59 162 ALA A N 1
ATOM 1230 C CA . ALA A 1 162 ? -30.419 10.990 -16.996 1.00 54.59 162 ALA A CA 1
ATOM 1231 C C . ALA A 1 162 ? -30.345 11.706 -18.361 1.00 54.59 162 ALA A C 1
ATOM 1233 O O . ALA A 1 162 ? -31.359 11.856 -19.044 1.00 54.59 162 ALA A O 1
ATOM 1234 N N . GLY A 1 163 ? -29.141 12.095 -18.799 1.00 53.75 163 GLY A N 1
ATOM 1235 C CA . GLY A 1 163 ? -28.924 12.757 -20.089 1.00 53.75 163 GLY A CA 1
ATOM 1236 C C . GLY A 1 163 ? -29.126 11.859 -21.317 1.00 53.75 163 GLY A C 1
ATOM 1237 O O . GLY A 1 163 ? -29.470 12.372 -22.383 1.00 53.75 163 GLY A O 1
ATOM 1238 N N . ARG A 1 164 ? -28.948 10.533 -21.192 1.00 51.78 164 ARG A N 1
ATOM 1239 C CA . ARG A 1 164 ? -29.229 9.577 -22.285 1.00 51.78 164 ARG A CA 1
ATOM 1240 C C . ARG A 1 164 ? -30.723 9.321 -22.466 1.00 51.78 164 ARG A C 1
ATOM 1242 O O . ARG A 1 164 ? -31.204 9.391 -23.592 1.00 51.78 164 ARG A O 1
ATOM 1249 N N . CYS A 1 165 ? -31.461 9.142 -21.370 1.00 50.34 165 CYS A N 1
ATOM 1250 C CA . CYS A 1 165 ? -32.901 8.863 -21.416 1.00 50.34 165 CYS A CA 1
ATOM 1251 C C . CYS A 1 165 ? -33.705 10.025 -22.041 1.00 50.34 165 CYS A C 1
ATOM 1253 O O . CYS A 1 165 ? -34.680 9.814 -22.760 1.00 50.34 165 CYS A O 1
ATOM 1255 N N . HIS A 1 166 ? -33.261 11.272 -21.843 1.00 51.78 166 HIS A N 1
ATOM 1256 C CA . HIS A 1 166 ? -33.916 12.434 -22.455 1.00 51.78 166 HIS A CA 1
ATOM 1257 C C . HIS A 1 166 ? -33.614 12.610 -23.950 1.00 51.78 166 HIS A C 1
ATOM 1259 O O . HIS A 1 166 ? -34.411 13.218 -24.663 1.00 51.78 166 HIS A O 1
ATOM 1265 N N . ARG A 1 167 ? -32.493 12.068 -24.443 1.00 51.91 167 ARG A N 1
ATOM 1266 C CA . ARG A 1 167 ? -32.096 12.189 -25.853 1.00 51.91 167 ARG A CA 1
ATOM 1267 C C . ARG A 1 167 ? -32.791 11.145 -26.736 1.00 51.91 167 ARG A C 1
ATOM 1269 O O . ARG A 1 167 ? -33.201 11.483 -27.839 1.00 51.91 167 ARG A O 1
ATOM 1276 N N . GLU A 1 168 ? -33.033 9.937 -26.223 1.00 50.88 168 GLU A N 1
ATOM 1277 C CA . GLU A 1 168 ? -33.793 8.896 -26.942 1.00 50.88 168 GLU A CA 1
ATOM 1278 C C . GLU A 1 168 ? -35.283 9.246 -27.108 1.00 50.88 168 GLU A C 1
ATOM 1280 O O . GLU A 1 168 ? -35.884 8.940 -28.134 1.00 50.88 168 GLU A O 1
ATOM 1285 N N . HIS A 1 169 ? -35.888 9.963 -26.156 1.00 50.91 169 HIS A N 1
ATOM 1286 C CA . HIS A 1 169 ? -37.287 10.395 -26.282 1.00 50.91 169 HIS A CA 1
ATOM 1287 C C . HIS A 1 169 ? -37.511 11.560 -27.264 1.00 50.91 169 HIS A C 1
ATOM 1289 O O . HIS A 1 169 ? -38.640 11.748 -27.724 1.00 50.91 169 HIS A O 1
ATOM 1295 N N . ALA A 1 170 ? -36.471 12.336 -27.587 1.00 54.06 170 ALA A N 1
ATOM 1296 C CA . ALA A 1 170 ? -36.555 13.431 -28.554 1.00 54.06 170 ALA A CA 1
ATOM 1297 C C . ALA A 1 170 ? -36.444 12.935 -30.008 1.00 54.06 170 ALA A C 1
ATOM 1299 O O . ALA A 1 170 ? -37.126 13.467 -30.882 1.00 54.06 170 ALA A O 1
ATOM 1300 N N . ASP A 1 171 ? -35.657 11.884 -30.254 1.00 52.19 171 ASP A N 1
ATOM 1301 C CA . ASP A 1 171 ? -35.437 11.332 -31.600 1.00 52.19 171 ASP A CA 1
ATOM 1302 C C . ASP A 1 171 ? -36.653 10.543 -32.127 1.00 52.19 171 ASP A C 1
ATOM 1304 O O . ASP A 1 171 ? -36.940 10.525 -33.322 1.00 52.19 171 ASP A O 1
ATOM 1308 N N . LEU A 1 172 ? -37.463 9.968 -31.231 1.00 55.59 172 LEU A N 1
ATOM 1309 C CA . LEU A 1 172 ? -38.672 9.213 -31.596 1.00 55.59 172 LEU A CA 1
ATOM 1310 C C . LEU A 1 172 ? -39.876 10.088 -31.999 1.00 55.59 172 LEU A C 1
ATOM 1312 O O . LEU A 1 172 ? -40.925 9.553 -32.355 1.00 55.59 172 LEU A O 1
ATOM 1316 N N . ARG A 1 173 ? -39.763 11.424 -31.946 1.00 54.00 173 ARG A N 1
ATOM 1317 C CA . ARG A 1 173 ? -40.828 12.364 -32.358 1.00 54.00 173 ARG A CA 1
ATOM 1318 C C . ARG A 1 173 ? -40.525 13.135 -33.651 1.00 54.00 173 ARG A C 1
ATOM 1320 O O . ARG A 1 173 ? -41.362 13.930 -34.065 1.00 54.00 173 ARG A O 1
ATOM 1327 N N . GLY A 1 174 ? -39.367 12.913 -34.283 1.00 51.44 174 GLY A N 1
ATOM 1328 C CA . GLY A 1 174 ? -38.918 13.663 -35.469 1.00 51.44 174 GLY A CA 1
ATOM 1329 C C . GLY A 1 174 ? -39.027 12.941 -36.820 1.00 51.44 174 GLY A C 1
ATOM 1330 O O . GLY A 1 174 ? -38.795 13.566 -37.849 1.00 51.44 174 GLY A O 1
ATOM 1331 N N . GLY A 1 175 ? -39.371 11.650 -36.849 1.00 47.09 175 GLY A N 1
ATOM 1332 C CA . GLY A 1 175 ? -39.436 10.844 -38.076 1.00 47.09 175 GLY A CA 1
ATOM 1333 C C . GLY A 1 175 ? -40.867 10.556 -38.517 1.00 47.09 175 GLY A C 1
ATOM 1334 O O . GLY A 1 175 ? -41.359 9.450 -38.314 1.00 47.09 175 GLY A O 1
ATOM 1335 N N . GLY A 1 176 ? -41.551 11.545 -39.088 1.00 49.66 176 GLY A N 1
ATOM 1336 C CA . GLY A 1 176 ? -42.922 11.375 -39.565 1.00 49.66 176 GLY A CA 1
ATOM 1337 C C . GLY A 1 176 ? -43.465 12.592 -40.303 1.00 49.66 176 GLY A C 1
ATOM 1338 O O . GLY A 1 176 ? -44.345 13.265 -39.775 1.00 49.66 176 GLY A O 1
ATOM 1339 N N . ALA A 1 177 ? -42.927 12.860 -41.494 1.00 40.50 177 ALA A N 1
ATOM 1340 C CA . ALA A 1 177 ? -43.591 13.523 -42.623 1.00 40.50 177 ALA A CA 1
ATOM 1341 C C . ALA A 1 177 ? -42.721 13.358 -43.875 1.00 40.50 177 ALA A C 1
ATOM 1343 O O . ALA A 1 177 ? -41.514 13.675 -43.782 1.00 40.50 177 ALA A O 1
#

Sequence (177 aa):
MISFVLKGDRQEDAIAVLEKFQLFTLAESLGGVESLSGHPATMTHASIPPEQRRAAGLSDSLIRLSVGIEDAEDLIDDLAQAIGFDVQFWENWATHMGAHGLGSAYTLAHNNYNPLYQFVLYGYAKLAGSPQAITTYIHCLKAVTLLFDFGGAILAVRSVGAGRCHREHADLRGGGA

Organism: Tanacetum cinerariifolium (NCBI:txid118510)